Protein AF-A0A251SU57-F1 (afdb_monomer_lite)

InterPro domains:
  IPR014746 Glutamine synthetase/guanido kinase, catalytic domain [SSF55931] (7-94)
  IPR050292 Glutamine Synthetase [PTHR20852] (10-94)

Foldseek 3Di:
DDQDPDVPDPLSCQVVHDDPVRDPPVVLVVVLVVVLVVVVQDPPDDDDDCSVVVSVVVSVVSSVVSCVVVVHDDDPFQDPDDDDDHGDDDDDDDDDDDDDD

Structure (mmCIF, N/CA/C/O backbone):
data_AF-A0A251SU57-F1
#
_entry.id   AF-A0A251SU57-F1
#
loop_
_atom_site.group_PDB
_atom_site.id
_atom_site.type_symbol
_atom_site.label_atom_id
_atom_site.label_alt_id
_atom_site.label_comp_id
_atom_site.label_asym_id
_atom_site.label_entity_id
_atom_site.label_seq_id
_atom_site.pdbx_PDB_ins_code
_atom_site.Cartn_x
_atom_site.Cartn_y
_atom_site.Cartn_z
_atom_site.occupancy
_atom_site.B_iso_or_equiv
_atom_site.auth_seq_id
_atom_site.auth_comp_id
_atom_site.auth_asym_id
_atom_site.auth_atom_id
_atom_site.pdbx_PDB_model_num
ATOM 1 N N . MET A 1 1 ? 5.024 -16.403 14.752 1.00 30.69 1 MET A N 1
ATOM 2 C CA . MET A 1 1 ? 6.102 -16.113 15.722 1.00 30.69 1 MET A CA 1
ATOM 3 C C . MET A 1 1 ? 5.450 -15.528 16.963 1.00 30.69 1 MET A C 1
ATOM 5 O O . MET A 1 1 ? 4.542 -14.723 16.812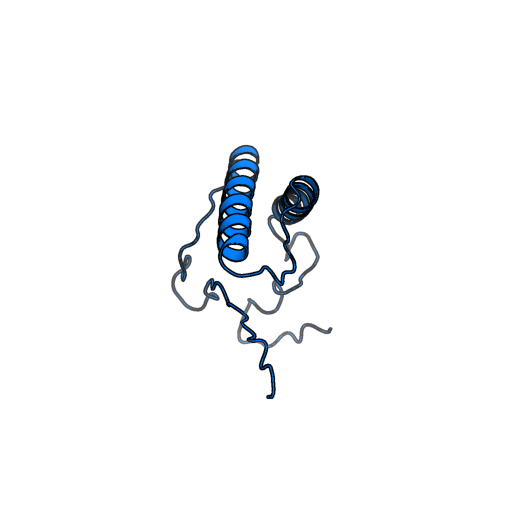 1.00 30.69 1 MET A O 1
ATOM 9 N N . ALA A 1 2 ? 5.798 -16.022 18.151 1.00 29.64 2 ALA A N 1
ATOM 10 C CA . ALA A 1 2 ? 5.129 -15.662 19.399 1.00 29.64 2 ALA A CA 1
ATOM 11 C C . ALA A 1 2 ? 5.280 -14.159 19.695 1.00 29.64 2 ALA A C 1
ATOM 13 O O . ALA A 1 2 ? 6.397 -13.654 19.782 1.00 29.64 2 ALA A O 1
ATOM 14 N N . CYS A 1 3 ? 4.154 -13.456 19.843 1.00 38.38 3 CYS A N 1
ATOM 15 C CA . CYS A 1 3 ? 4.118 -12.111 20.404 1.00 38.38 3 CYS A CA 1
ATOM 16 C C . CYS A 1 3 ? 4.400 -12.237 21.906 1.00 38.38 3 CYS A C 1
ATOM 18 O O . CYS A 1 3 ? 3.528 -12.622 22.688 1.00 38.38 3 CYS A O 1
ATOM 20 N N . TRP A 1 4 ? 5.646 -11.990 22.305 1.00 35.41 4 TRP A N 1
ATOM 21 C CA . TRP A 1 4 ? 5.997 -11.844 23.710 1.00 35.41 4 TRP A CA 1
ATOM 22 C C . TRP A 1 4 ? 5.348 -10.563 24.224 1.00 35.41 4 TRP A C 1
ATOM 24 O O . TRP A 1 4 ? 5.638 -9.472 23.737 1.00 35.41 4 TRP A O 1
ATOM 34 N N . ARG A 1 5 ? 4.443 -10.701 25.195 1.00 40.56 5 ARG A N 1
ATOM 35 C CA . ARG A 1 5 ? 3.742 -9.592 25.847 1.00 40.56 5 ARG A CA 1
ATOM 36 C C . ARG A 1 5 ? 4.731 -8.829 26.735 1.00 40.56 5 ARG A C 1
ATOM 38 O O . ARG A 1 5 ? 4.769 -9.033 27.944 1.00 40.56 5 ARG A O 1
ATOM 45 N N . LEU A 1 6 ? 5.592 -8.015 26.127 1.00 44.06 6 LEU A N 1
ATOM 46 C CA . LEU A 1 6 ? 6.465 -7.103 26.859 1.00 44.06 6 LEU A CA 1
ATOM 47 C C . LEU A 1 6 ? 5.587 -6.022 27.521 1.00 44.06 6 LEU A C 1
ATOM 49 O O . LEU A 1 6 ? 4.752 -5.434 26.838 1.00 44.06 6 LEU A O 1
ATOM 53 N N . PRO A 1 7 ? 5.741 -5.748 28.829 1.00 48.72 7 PRO A N 1
ATOM 54 C CA . PRO A 1 7 ? 4.816 -4.896 29.586 1.00 48.72 7 PRO A CA 1
ATOM 55 C C . PRO A 1 7 ? 4.880 -3.390 29.260 1.00 48.72 7 PRO A C 1
ATOM 57 O O . PRO A 1 7 ? 4.204 -2.611 29.922 1.00 48.72 7 PRO A O 1
ATOM 60 N N . TRP A 1 8 ? 5.660 -2.970 28.257 1.00 46.06 8 TRP A N 1
ATOM 61 C CA . TRP A 1 8 ? 6.034 -1.562 28.052 1.00 46.06 8 TRP A CA 1
ATOM 62 C C . TRP A 1 8 ? 5.549 -0.935 26.738 1.00 46.06 8 TRP A C 1
ATOM 64 O O . TRP A 1 8 ? 5.669 0.273 26.581 1.00 46.06 8 TRP A O 1
ATOM 74 N N . SER A 1 9 ? 4.995 -1.707 25.796 1.00 55.12 9 SER A N 1
ATOM 75 C CA . SER A 1 9 ? 4.363 -1.144 24.594 1.00 55.12 9 SER A CA 1
ATOM 76 C C . SER A 1 9 ? 3.148 -1.971 24.193 1.00 55.12 9 SER A C 1
ATOM 78 O O . SER A 1 9 ? 3.224 -3.186 24.001 1.00 55.12 9 SER A O 1
ATOM 80 N N . THR A 1 10 ? 2.007 -1.297 24.067 1.00 65.81 10 THR A N 1
ATOM 81 C CA . THR A 1 10 ? 0.740 -1.877 23.607 1.00 65.81 10 THR A CA 1
ATOM 82 C C . THR A 1 10 ? 0.762 -2.227 22.116 1.00 65.81 10 THR A C 1
ATOM 84 O O . THR A 1 10 ? -0.163 -2.881 21.637 1.00 65.81 10 THR A O 1
ATOM 87 N N . GLU A 1 11 ? 1.815 -1.852 21.380 1.00 76.56 11 GLU A N 1
ATOM 88 C CA . GLU A 1 11 ? 1.858 -1.961 19.920 1.00 76.56 11 GLU A CA 1
ATOM 89 C C . GLU A 1 11 ? 2.240 -3.349 19.387 1.00 76.56 11 GLU A C 1
ATOM 91 O O . GLU A 1 11 ? 1.917 -3.695 18.249 1.00 76.56 11 GLU A O 1
ATOM 96 N N . GLY A 1 12 ? 2.892 -4.183 20.204 1.00 79.94 12 GLY A N 1
ATOM 97 C CA . GLY A 1 12 ? 3.436 -5.473 19.760 1.00 79.94 12 GLY A CA 1
ATOM 98 C C . GLY A 1 12 ? 2.393 -6.488 19.267 1.00 79.94 12 GLY A C 1
ATOM 99 O O . GLY A 1 12 ? 2.757 -7.487 18.648 1.00 79.94 12 GLY A O 1
ATOM 100 N N . LEU A 1 13 ? 1.103 -6.255 19.531 1.00 84.06 13 LEU A N 1
ATOM 101 C CA . LEU A 1 13 ? 0.000 -7.127 19.112 1.00 84.06 13 LEU A CA 1
ATOM 102 C C . LEU A 1 13 ? -0.503 -6.838 17.689 1.00 84.06 13 LEU A C 1
ATOM 104 O O . LEU A 1 13 ? -1.140 -7.715 17.100 1.00 84.06 13 LEU A O 1
ATOM 108 N N . TYR A 1 14 ? -0.246 -5.640 17.152 1.00 89.12 14 TYR A N 1
ATOM 109 C CA . TYR A 1 14 ? -0.799 -5.202 15.865 1.00 89.12 14 TYR A CA 1
ATOM 110 C C . TYR A 1 14 ? 0.059 -5.645 14.676 1.00 89.12 14 TYR A C 1
ATOM 112 O O . TYR A 1 14 ? -0.473 -5.997 13.622 1.00 89.12 14 TYR A O 1
ATOM 120 N N . TYR A 1 15 ? 1.386 -5.679 14.837 1.00 91.19 15 TYR A N 1
ATOM 121 C CA . TYR A 1 15 ? 2.294 -6.079 13.762 1.00 91.19 15 TYR A CA 1
ATOM 122 C C . TYR A 1 15 ? 2.060 -7.537 13.354 1.00 91.19 15 TYR A C 1
ATOM 124 O O . TYR A 1 15 ? 2.236 -8.458 14.153 1.00 91.19 15 TYR A O 1
ATOM 132 N N . CYS A 1 16 ? 1.651 -7.745 12.099 1.00 90.81 16 CYS A N 1
ATOM 133 C CA . CYS A 1 16 ? 1.251 -9.055 11.573 1.00 90.81 16 CYS A CA 1
ATOM 134 C C . CYS A 1 16 ? 0.173 -9.758 12.430 1.00 90.81 16 CYS A C 1
ATOM 136 O O . CYS A 1 16 ? 0.098 -10.990 12.452 1.00 90.81 16 CYS A O 1
ATOM 138 N N . GLY A 1 17 ? -0.654 -8.985 13.142 1.00 90.50 17 GLY A N 1
ATOM 139 C CA . GLY A 1 17 ? -1.731 -9.491 13.986 1.00 90.50 17 GLY A CA 1
ATOM 140 C C . GLY A 1 17 ? -2.906 -10.063 13.184 1.00 90.50 17 GLY A C 1
ATOM 141 O O . GLY A 1 17 ? -3.185 -9.666 12.050 1.00 90.50 17 GLY A O 1
ATOM 142 N N . ALA A 1 18 ? -3.630 -10.997 13.801 1.00 91.94 18 ALA A N 1
ATOM 143 C CA . ALA A 1 18 ? -4.893 -11.537 13.302 1.00 91.94 18 ALA A CA 1
ATOM 144 C C . ALA A 1 18 ? -5.940 -11.525 14.426 1.00 91.94 18 ALA A C 1
ATOM 146 O O . ALA A 1 18 ? -5.600 -11.771 15.586 1.00 91.94 18 ALA A O 1
ATOM 147 N N . GLY A 1 19 ? -7.196 -11.249 14.069 1.00 91.94 19 GLY A N 1
ATOM 148 C CA . GLY A 1 19 ? -8.305 -11.062 15.010 1.00 91.94 19 GLY A CA 1
ATOM 149 C C . GLY A 1 19 ? -8.920 -9.664 14.911 1.00 91.94 19 GLY A C 1
ATOM 150 O O . GLY A 1 19 ? -8.238 -8.702 14.553 1.00 91.94 19 GLY A O 1
ATOM 151 N N . ALA A 1 20 ? -10.215 -9.561 15.218 1.00 92.00 20 ALA A N 1
ATOM 152 C CA . ALA A 1 20 ? -10.971 -8.305 15.157 1.00 92.00 20 ALA A CA 1
ATOM 153 C C . ALA A 1 20 ? -10.480 -7.252 16.169 1.00 92.00 20 ALA A C 1
ATOM 155 O O . ALA A 1 20 ? -10.720 -6.064 15.993 1.00 92.00 20 ALA A O 1
ATOM 156 N N . ASP A 1 21 ? -9.773 -7.688 17.210 1.00 92.19 21 ASP A N 1
ATOM 157 C CA . ASP A 1 21 ? -9.170 -6.860 18.254 1.00 92.19 21 ASP A CA 1
ATOM 158 C C . ASP A 1 21 ? -7.765 -6.340 17.893 1.00 92.19 21 ASP A C 1
ATOM 160 O O . ASP A 1 21 ? -7.195 -5.552 18.644 1.00 92.19 21 ASP A O 1
ATOM 164 N N . LYS A 1 22 ? -7.187 -6.792 16.768 1.00 90.69 22 LYS A N 1
ATOM 165 C CA . LYS A 1 22 ? -5.780 -6.525 16.401 1.00 90.69 22 LYS A CA 1
ATOM 166 C C . LYS A 1 22 ? -5.564 -6.093 14.951 1.00 90.69 22 LYS A C 1
ATOM 168 O O . LYS A 1 22 ? -4.534 -5.498 14.657 1.00 90.69 22 LYS A O 1
ATOM 173 N N . SER A 1 23 ? -6.471 -6.425 14.031 1.00 92.31 23 SER A N 1
ATOM 174 C CA . SER A 1 23 ? -6.300 -6.202 12.588 1.00 92.31 23 SER A CA 1
ATOM 175 C C . SER A 1 23 ? -7.474 -5.397 12.032 1.00 92.31 23 SER A C 1
ATOM 177 O O . SER A 1 23 ? -8.466 -5.953 11.569 1.00 92.31 23 SER A O 1
ATOM 179 N N . PHE A 1 24 ? -7.346 -4.074 12.087 1.00 93.56 24 PHE A N 1
ATOM 180 C CA . PHE A 1 24 ? -8.342 -3.126 11.583 1.00 93.56 24 PHE A CA 1
ATOM 181 C C . PHE A 1 24 ? -8.101 -2.823 10.093 1.00 93.56 24 PHE A C 1
ATOM 183 O O . PHE A 1 24 ? -6.950 -2.732 9.670 1.00 93.56 24 PHE A O 1
ATOM 190 N N . GLY A 1 25 ? -9.164 -2.686 9.289 1.00 94.12 25 GLY A N 1
ATOM 191 C CA . GLY A 1 25 ? -9.066 -2.306 7.865 1.00 94.12 25 GLY A CA 1
ATOM 192 C C . GLY A 1 25 ? -8.438 -3.360 6.936 1.00 94.12 25 GLY A C 1
ATOM 193 O O . GLY A 1 25 ? -7.881 -3.029 5.885 1.00 94.12 25 GLY A O 1
ATOM 194 N N . ARG A 1 26 ? -8.466 -4.644 7.324 1.00 96.44 26 ARG A N 1
ATOM 195 C CA . ARG A 1 26 ? -7.908 -5.746 6.516 1.00 96.44 26 ARG A CA 1
ATOM 196 C C . ARG A 1 26 ? -8.617 -5.905 5.170 1.00 96.44 26 ARG A C 1
ATOM 198 O O . ARG A 1 26 ? -7.970 -6.225 4.181 1.00 96.44 26 ARG A O 1
ATOM 205 N N . ASP A 1 27 ? -9.918 -5.666 5.135 1.00 95.81 27 ASP A N 1
ATOM 206 C CA . ASP A 1 27 ? -10.739 -5.635 3.926 1.00 95.81 27 ASP A CA 1
ATOM 207 C C . ASP A 1 27 ? -10.218 -4.630 2.888 1.00 95.81 27 ASP A C 1
ATOM 209 O O . ASP A 1 27 ? -10.063 -4.993 1.722 1.00 95.81 27 ASP A O 1
ATOM 213 N N . ILE A 1 28 ? -9.854 -3.419 3.318 1.00 97.12 28 ILE A N 1
ATOM 214 C CA . ILE A 1 28 ? -9.242 -2.389 2.463 1.00 97.12 28 ILE A CA 1
ATOM 215 C C . ILE A 1 28 ? -7.896 -2.879 1.927 1.00 97.12 28 ILE A C 1
ATOM 217 O O . ILE A 1 28 ? -7.626 -2.775 0.731 1.00 97.12 28 ILE A O 1
ATOM 221 N N . SER A 1 29 ? -7.061 -3.453 2.797 1.00 95.56 29 SER A N 1
ATOM 222 C CA . SER A 1 29 ? -5.727 -3.943 2.420 1.00 95.56 29 SER A CA 1
ATOM 223 C C . SER A 1 29 ? -5.802 -5.084 1.399 1.00 95.56 29 SER A C 1
ATOM 225 O O . SER A 1 29 ? -5.092 -5.075 0.390 1.00 95.56 29 SER A O 1
ATOM 227 N N . ASP A 1 30 ? -6.700 -6.045 1.621 1.00 96.88 30 ASP A N 1
ATOM 228 C CA . ASP A 1 30 ? -6.909 -7.188 0.731 1.00 96.88 30 ASP A CA 1
ATOM 229 C C . ASP A 1 30 ? -7.529 -6.754 -0.607 1.00 96.88 30 ASP A C 1
ATOM 231 O O . ASP A 1 30 ? -7.131 -7.253 -1.665 1.00 96.88 30 ASP A O 1
ATOM 235 N N . ALA A 1 31 ? -8.482 -5.816 -0.586 1.00 97.50 31 ALA A N 1
ATOM 236 C CA . ALA A 1 31 ? -9.072 -5.242 -1.794 1.00 97.50 31 ALA A CA 1
ATOM 237 C C . ALA A 1 31 ? -8.031 -4.466 -2.608 1.00 97.50 31 ALA A C 1
ATOM 239 O O . ALA A 1 31 ? -7.934 -4.661 -3.820 1.00 97.50 31 ALA A O 1
ATOM 240 N N . HIS A 1 32 ? -7.208 -3.652 -1.947 1.00 97.81 32 HIS A N 1
ATOM 241 C CA . HIS A 1 32 ? -6.161 -2.870 -2.591 1.00 97.81 32 HIS A CA 1
ATOM 242 C C . HIS A 1 32 ? -5.095 -3.760 -3.237 1.00 97.81 32 HIS A C 1
ATOM 244 O O . HIS A 1 32 ? -4.742 -3.560 -4.399 1.00 97.81 32 HIS A O 1
ATOM 250 N N . CYS A 1 33 ? -4.656 -4.808 -2.536 1.00 96.88 33 CYS A N 1
ATOM 251 C CA . CYS A 1 33 ? -3.727 -5.795 -3.081 1.00 96.88 33 CYS A CA 1
ATOM 252 C C . CYS A 1 33 ? -4.280 -6.444 -4.364 1.00 96.88 33 CYS A C 1
ATOM 254 O O . CYS A 1 33 ? -3.600 -6.483 -5.391 1.00 96.88 33 CYS A O 1
ATOM 256 N N . LYS A 1 34 ? -5.547 -6.882 -4.345 1.00 97.31 34 LYS A N 1
ATOM 257 C CA . LYS A 1 34 ? -6.212 -7.465 -5.524 1.00 97.31 34 LYS A CA 1
ATOM 258 C C . LYS A 1 34 ? -6.378 -6.456 -6.661 1.00 97.31 34 LYS A C 1
ATOM 260 O O . LYS A 1 34 ? -6.141 -6.815 -7.811 1.00 97.31 34 LYS A O 1
ATOM 265 N N . ALA A 1 35 ? -6.759 -5.217 -6.355 1.00 97.31 35 ALA A N 1
ATOM 266 C CA . ALA A 1 35 ? -6.930 -4.157 -7.346 1.00 97.31 35 ALA A CA 1
ATOM 267 C C . ALA A 1 35 ? -5.607 -3.827 -8.051 1.00 97.31 35 ALA A C 1
ATOM 269 O O . ALA A 1 35 ? -5.570 -3.746 -9.276 1.00 97.31 35 ALA A O 1
ATOM 270 N N . CYS A 1 36 ? -4.512 -3.720 -7.298 1.00 97.69 36 CYS A N 1
ATOM 271 C CA . CYS A 1 36 ? -3.184 -3.494 -7.858 1.00 97.69 36 CYS A CA 1
ATOM 272 C C . CYS A 1 36 ? -2.723 -4.654 -8.745 1.00 97.69 36 CYS A C 1
ATOM 274 O O . CYS A 1 36 ? -2.248 -4.415 -9.854 1.00 97.69 36 CYS A O 1
ATOM 276 N N . LEU A 1 37 ? -2.920 -5.902 -8.307 1.00 96.44 37 LEU A N 1
ATOM 277 C CA . LEU A 1 37 ? -2.604 -7.078 -9.123 1.00 96.44 37 LEU A CA 1
ATOM 278 C C . LEU A 1 37 ? -3.422 -7.108 -10.421 1.00 96.44 37 LEU A C 1
ATOM 280 O O . LEU A 1 37 ? -2.872 -7.383 -11.484 1.00 96.44 37 LEU A O 1
ATOM 284 N N . TYR A 1 38 ? -4.715 -6.783 -10.349 1.00 97.19 38 TYR A N 1
ATOM 285 C CA . TYR A 1 38 ? -5.584 -6.703 -11.524 1.00 97.19 38 TYR A CA 1
ATOM 286 C C . TYR A 1 38 ? -5.161 -5.587 -12.492 1.00 97.19 38 TYR A C 1
ATOM 288 O O . TYR A 1 38 ? -5.173 -5.783 -13.704 1.00 97.19 38 TYR A O 1
ATOM 296 N N . ALA A 1 39 ? -4.737 -4.437 -11.966 1.00 96.94 39 ALA A N 1
ATOM 297 C CA . ALA A 1 39 ? -4.250 -3.305 -12.751 1.00 96.94 39 ALA A CA 1
ATOM 298 C C . ALA A 1 39 ? -2.834 -3.510 -13.332 1.00 96.94 39 ALA A C 1
ATOM 300 O O . ALA A 1 39 ? -2.328 -2.625 -14.019 1.00 96.94 39 ALA A O 1
ATOM 301 N N . GLY A 1 40 ? -2.177 -4.644 -13.055 1.00 95.94 40 GLY A N 1
ATOM 302 C CA . GLY A 1 40 ? -0.804 -4.907 -13.496 1.00 95.94 40 GLY A CA 1
ATOM 303 C C . GLY A 1 40 ? 0.255 -4.103 -12.734 1.00 95.94 40 GLY A C 1
ATOM 304 O O . GLY A 1 40 ? 1.373 -3.935 -13.218 1.00 95.94 40 GLY A O 1
ATOM 305 N N . ILE A 1 41 ? -0.075 -3.590 -11.546 1.00 96.69 41 ILE A N 1
ATOM 306 C CA . ILE A 1 41 ? 0.866 -2.860 -10.697 1.00 96.69 41 ILE A CA 1
ATOM 307 C C . ILE A 1 41 ? 1.790 -3.853 -9.991 1.00 96.69 41 ILE A C 1
ATOM 309 O O . ILE A 1 41 ? 1.336 -4.756 -9.284 1.00 96.69 41 ILE A O 1
ATOM 313 N N . ASN A 1 42 ? 3.103 -3.656 -10.129 1.00 93.94 42 ASN A N 1
ATOM 314 C CA . ASN A 1 42 ? 4.091 -4.487 -9.451 1.00 93.94 42 ASN A CA 1
ATOM 315 C C . ASN A 1 42 ? 4.235 -4.102 -7.965 1.00 93.94 42 ASN A C 1
ATOM 317 O O . ASN A 1 42 ? 5.069 -3.275 -7.603 1.00 93.94 42 ASN A O 1
ATOM 321 N N . ILE A 1 43 ? 3.431 -4.723 -7.098 1.00 88.81 43 ILE A N 1
ATOM 322 C CA . ILE A 1 43 ? 3.385 -4.435 -5.651 1.00 88.81 43 ILE A CA 1
ATOM 323 C C . ILE A 1 43 ? 4.556 -5.003 -4.830 1.00 88.81 43 ILE A C 1
ATOM 325 O O . ILE A 1 43 ? 4.780 -4.553 -3.711 1.00 88.81 43 ILE A O 1
ATOM 329 N N . ILE A 1 44 ? 5.295 -5.992 -5.347 1.00 83.12 44 ILE A N 1
ATOM 330 C CA . ILE A 1 44 ? 6.431 -6.623 -4.639 1.00 83.12 44 ILE A CA 1
ATOM 331 C C . ILE A 1 44 ? 7.754 -5.931 -5.013 1.00 83.12 44 ILE A C 1
ATOM 333 O O . ILE A 1 44 ? 8.735 -6.002 -4.269 1.00 83.12 44 ILE A O 1
ATOM 337 N N . GLY A 1 45 ? 7.785 -5.250 -6.164 1.00 88.00 45 GLY A N 1
ATOM 338 C CA . GLY A 1 45 ? 9.028 -4.868 -6.819 1.00 88.00 45 GLY A CA 1
ATOM 339 C C . GLY A 1 45 ? 9.836 -6.100 -7.267 1.00 88.00 45 GLY A C 1
ATOM 340 O O . GLY A 1 45 ? 9.395 -7.242 -7.116 1.00 88.00 45 GLY A O 1
ATOM 341 N N . PRO A 1 46 ? 11.040 -5.903 -7.827 1.00 92.75 46 PRO A N 1
ATOM 342 C CA . PRO A 1 46 ? 11.645 -4.624 -8.195 1.00 92.75 46 PRO A CA 1
ATOM 343 C C 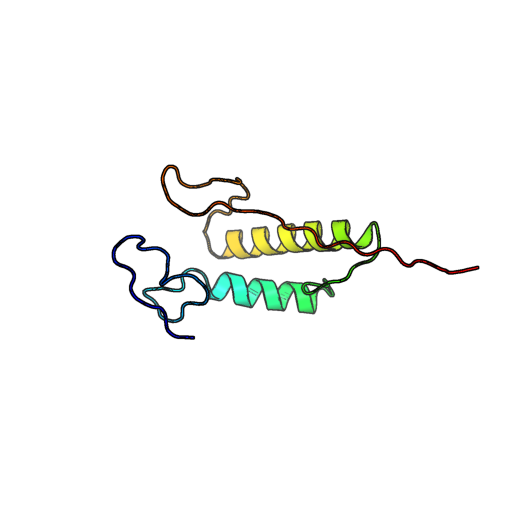. PRO A 1 46 ? 11.017 -4.026 -9.464 1.00 92.75 46 PRO A C 1
ATOM 345 O O . PRO A 1 46 ? 10.620 -4.760 -10.365 1.00 92.75 46 PRO A O 1
ATOM 348 N N . SER A 1 47 ? 11.006 -2.697 -9.551 1.00 93.62 47 SER A N 1
ATOM 349 C CA . SER A 1 47 ? 10.641 -1.939 -10.758 1.00 93.62 47 SER A CA 1
ATOM 350 C C . SER A 1 47 ? 11.850 -1.126 -11.230 1.00 93.62 47 SER A C 1
ATOM 352 O O . SER A 1 47 ? 12.700 -0.760 -10.411 1.00 93.62 47 SER A O 1
ATOM 354 N N . VAL A 1 48 ? 11.977 -0.885 -12.537 1.00 94.00 48 VAL A N 1
ATOM 355 C CA . VAL A 1 48 ? 13.192 -0.293 -13.122 1.00 94.00 48 VAL A CA 1
ATOM 356 C C . VAL A 1 48 ? 12.991 1.194 -13.392 1.00 94.00 48 VAL A C 1
ATOM 358 O O . VAL A 1 48 ? 12.103 1.592 -14.137 1.00 94.00 48 VAL A O 1
ATOM 361 N N . GLY A 1 49 ? 13.863 2.028 -12.821 1.00 92.94 49 GLY A N 1
ATOM 362 C CA . GLY A 1 49 ? 13.891 3.461 -13.110 1.00 92.94 49 GLY A CA 1
ATOM 363 C C . GLY A 1 49 ? 12.550 4.145 -12.828 1.00 92.94 49 GLY A C 1
ATOM 364 O O . GLY A 1 49 ? 12.029 4.054 -11.719 1.00 92.94 49 GLY A O 1
ATOM 365 N N . ILE A 1 50 ? 12.012 4.837 -13.836 1.00 95.44 50 ILE A N 1
ATOM 366 C CA . ILE A 1 50 ? 10.791 5.646 -13.711 1.00 95.44 50 ILE A CA 1
ATOM 367 C C . ILE A 1 50 ? 9.541 4.813 -13.402 1.00 95.44 50 ILE A C 1
ATOM 369 O O . ILE A 1 50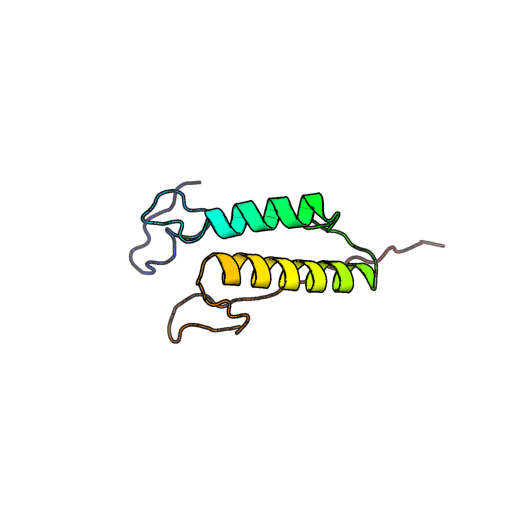 ? 8.684 5.271 -12.650 1.00 95.44 50 ILE A O 1
ATOM 373 N N . GLU A 1 51 ? 9.488 3.557 -13.855 1.00 95.69 51 GLU A N 1
ATOM 374 C CA . GLU A 1 51 ? 8.331 2.679 -13.642 1.00 95.69 51 GLU A CA 1
ATOM 375 C C . GLU A 1 51 ? 8.051 2.447 -12.152 1.00 95.69 51 GLU A C 1
ATOM 377 O O . GLU A 1 51 ? 6.906 2.257 -11.746 1.00 95.69 51 GLU A O 1
ATOM 382 N N . ALA A 1 52 ? 9.086 2.492 -11.302 1.00 94.50 52 ALA A N 1
ATOM 383 C CA . ALA A 1 52 ? 8.907 2.401 -9.855 1.00 94.50 52 ALA A CA 1
ATOM 384 C C . ALA A 1 52 ? 8.006 3.526 -9.323 1.00 94.50 52 ALA A C 1
ATOM 386 O O . ALA A 1 52 ? 7.139 3.282 -8.485 1.00 94.50 52 ALA A O 1
ATOM 387 N N . GLN A 1 53 ? 8.182 4.744 -9.837 1.00 94.31 53 GLN A N 1
ATOM 388 C CA . GLN A 1 53 ? 7.390 5.903 -9.446 1.00 94.31 53 GLN A CA 1
ATOM 389 C C . GLN A 1 53 ? 5.960 5.814 -9.991 1.00 94.31 53 GLN A C 1
ATOM 391 O O . GLN A 1 53 ? 5.018 6.121 -9.256 1.00 94.31 53 GLN A O 1
ATOM 396 N N . ASP A 1 54 ? 5.803 5.352 -11.233 1.00 96.44 54 ASP A N 1
ATOM 397 C CA . ASP A 1 54 ? 4.500 5.182 -11.886 1.00 96.44 54 ASP A CA 1
ATOM 398 C C . ASP A 1 54 ? 3.635 4.169 -11.126 1.00 96.44 54 ASP A C 1
ATOM 400 O O . ASP A 1 54 ? 2.498 4.462 -10.749 1.00 96.44 54 ASP A O 1
ATOM 404 N N . HIS A 1 55 ? 4.204 3.006 -10.791 1.00 97.19 55 HIS A N 1
ATOM 405 C CA . HIS A 1 55 ? 3.518 1.990 -9.997 1.00 97.19 55 HIS A CA 1
ATOM 406 C C . HIS A 1 55 ? 3.094 2.507 -8.616 1.00 97.19 55 HIS A C 1
ATOM 408 O O . HIS A 1 55 ? 1.966 2.245 -8.196 1.00 97.19 55 HIS A O 1
ATOM 414 N N . ILE A 1 56 ? 3.957 3.256 -7.917 1.00 95.50 56 ILE A N 1
ATOM 415 C CA . ILE A 1 56 ? 3.644 3.796 -6.583 1.00 95.50 56 ILE A CA 1
ATOM 416 C C . ILE A 1 56 ? 2.501 4.815 -6.652 1.00 95.50 56 ILE A C 1
ATOM 418 O O . ILE A 1 56 ? 1.595 4.764 -5.818 1.00 95.50 56 ILE A O 1
ATOM 422 N N . TRP A 1 57 ? 2.507 5.732 -7.623 1.00 96.19 57 TRP A N 1
ATOM 423 C CA . TRP A 1 57 ? 1.433 6.723 -7.756 1.00 96.19 57 TRP A CA 1
ATOM 424 C C . TRP A 1 57 ? 0.104 6.093 -8.155 1.00 96.19 57 TRP A C 1
ATOM 426 O O . TRP A 1 57 ? -0.921 6.415 -7.553 1.00 96.19 57 TRP A O 1
ATOM 436 N N . CYS A 1 58 ? 0.110 5.158 -9.106 1.00 97.06 58 CYS A N 1
ATOM 437 C CA . CYS A 1 58 ? -1.099 4.427 -9.470 1.00 97.06 58 CYS A CA 1
ATOM 438 C C . CYS A 1 58 ? -1.639 3.603 -8.291 1.00 97.06 58 CYS A C 1
ATOM 440 O O . CYS A 1 58 ? -2.848 3.589 -8.065 1.00 97.06 58 CYS A O 1
ATOM 442 N N . ALA A 1 59 ? -0.766 2.970 -7.498 1.00 97.31 59 ALA A N 1
ATOM 443 C CA . ALA A 1 59 ? -1.183 2.261 -6.290 1.00 97.31 59 ALA A CA 1
ATOM 444 C C . ALA A 1 59 ? -1.836 3.219 -5.282 1.00 97.31 59 ALA A C 1
ATOM 446 O O . ALA A 1 59 ? -2.928 2.946 -4.795 1.00 97.31 59 ALA A O 1
ATOM 447 N N . ARG A 1 60 ? -1.234 4.383 -5.013 1.00 96.69 60 ARG A N 1
ATOM 448 C CA . ARG A 1 60 ? -1.826 5.383 -4.104 1.00 96.69 60 ARG A CA 1
ATOM 449 C C . ARG A 1 60 ? -3.208 5.835 -4.563 1.00 96.69 60 ARG A C 1
ATOM 451 O O . ARG A 1 60 ? -4.130 5.853 -3.756 1.00 96.69 60 ARG A O 1
ATOM 458 N N . TYR A 1 61 ? -3.364 6.104 -5.855 1.00 97.06 61 TYR A N 1
ATOM 459 C CA . TYR A 1 61 ? -4.650 6.489 -6.426 1.00 97.06 61 TYR A CA 1
ATOM 460 C C . TYR A 1 61 ? -5.726 5.409 -6.226 1.00 97.06 61 TYR A C 1
ATOM 462 O O . TYR A 1 61 ? -6.839 5.703 -5.791 1.00 97.06 61 TYR A O 1
ATOM 470 N N . LEU A 1 62 ? -5.393 4.138 -6.481 1.0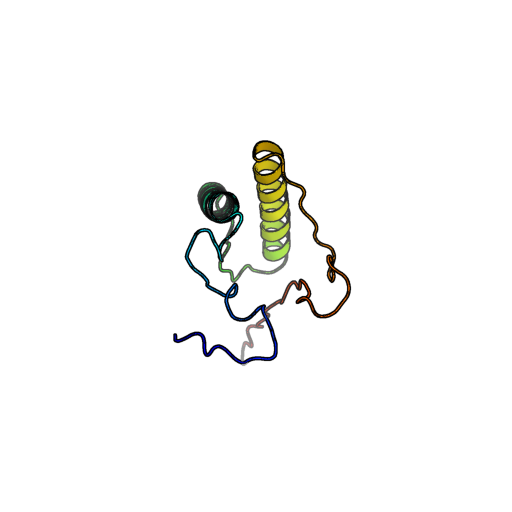0 97.50 62 LEU A N 1
ATOM 471 C CA . LEU A 1 62 ? -6.325 3.033 -6.241 1.00 97.50 62 LEU A CA 1
ATOM 472 C C . LEU A 1 62 ? -6.650 2.857 -4.752 1.00 97.50 62 LEU A C 1
ATOM 474 O O . LEU A 1 62 ? -7.781 2.512 -4.417 1.00 97.50 62 LEU A O 1
ATOM 478 N N . LEU A 1 63 ? -5.679 3.070 -3.862 1.00 97.19 63 LEU A N 1
ATOM 479 C CA . LEU A 1 63 ? -5.898 3.002 -2.418 1.00 97.19 63 LEU A CA 1
ATOM 480 C C . LEU A 1 63 ? -6.878 4.085 -1.958 1.00 97.19 63 LEU A C 1
ATOM 482 O O . LEU A 1 63 ? -7.826 3.770 -1.243 1.00 97.19 63 LEU 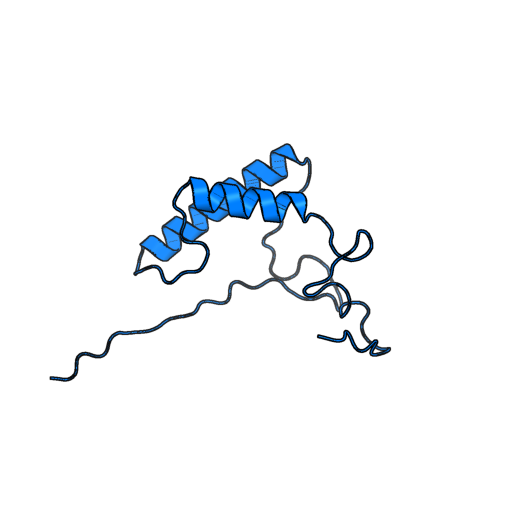A O 1
ATOM 486 N N . GLU A 1 64 ? -6.679 5.329 -2.395 1.00 96.94 64 GLU A N 1
ATOM 487 C CA . GLU A 1 64 ? -7.576 6.449 -2.092 1.00 96.94 64 GLU A CA 1
ATOM 488 C C . GLU A 1 64 ? -9.001 6.175 -2.583 1.00 96.94 64 GLU A C 1
ATOM 490 O O . GLU A 1 64 ? -9.944 6.350 -1.814 1.00 96.94 64 GLU A O 1
ATOM 495 N N . GLY A 1 65 ? -9.166 5.638 -3.797 1.00 96.81 65 GLY A N 1
ATOM 496 C CA . GLY A 1 65 ? -10.488 5.277 -4.320 1.00 96.81 65 GLY A CA 1
ATOM 497 C C . GLY A 1 65 ? -11.194 4.171 -3.522 1.00 96.81 65 GLY A C 1
ATOM 498 O O . GLY A 1 65 ? -12.405 4.229 -3.314 1.00 96.81 65 GLY A O 1
ATOM 499 N N . ILE A 1 66 ? -10.460 3.165 -3.033 1.00 97.50 66 ILE A N 1
ATOM 500 C CA . ILE A 1 66 ? -11.032 2.102 -2.181 1.00 97.50 66 ILE A CA 1
ATOM 501 C C . ILE A 1 66 ? -11.422 2.660 -0.807 1.00 97.50 66 ILE A C 1
ATOM 503 O O . ILE A 1 66 ? -12.469 2.314 -0.262 1.00 97.50 66 ILE A O 1
ATOM 507 N N . ILE A 1 67 ? -10.588 3.533 -0.248 1.00 96.25 67 ILE A N 1
ATOM 508 C CA . ILE A 1 67 ? -10.818 4.190 1.043 1.00 96.25 67 ILE A CA 1
ATOM 509 C C . ILE A 1 67 ? -12.030 5.125 0.975 1.00 96.25 67 ILE A C 1
ATOM 511 O O . ILE A 1 67 ? -12.845 5.121 1.899 1.00 96.25 67 ILE A O 1
ATOM 515 N N . GLU A 1 68 ? -12.203 5.849 -0.134 1.00 96.69 68 GLU A N 1
ATOM 516 C CA . GLU A 1 68 ? -13.386 6.675 -0.393 1.00 96.69 68 GLU A CA 1
ATOM 517 C C . GLU A 1 68 ? -14.670 5.831 -0.358 1.00 96.69 68 GLU A C 1
ATOM 519 O O . GLU A 1 68 ? -15.628 6.183 0.331 1.00 96.69 68 GLU A O 1
ATOM 524 N N . GLN A 1 69 ? -14.672 4.666 -1.014 1.00 96.50 69 GLN A N 1
ATOM 525 C CA . GLN A 1 69 ? -15.812 3.738 -0.996 1.00 96.50 69 GLN A CA 1
ATOM 526 C C . GLN A 1 69 ? -16.083 3.144 0.393 1.00 96.50 69 GLN A C 1
ATOM 528 O O . GLN A 1 69 ? -17.234 2.867 0.732 1.00 96.50 69 GLN A O 1
ATOM 533 N N . ALA A 1 70 ? -15.039 2.952 1.199 1.00 95.75 70 ALA A N 1
ATOM 534 C CA . ALA A 1 70 ? -15.145 2.458 2.569 1.00 95.75 70 ALA A CA 1
ATOM 535 C C . ALA A 1 70 ? -15.543 3.549 3.586 1.00 95.75 70 ALA A C 1
ATOM 537 O O . ALA A 1 70 ? -15.800 3.230 4.748 1.00 95.75 70 ALA A O 1
ATOM 538 N N . GLY A 1 71 ? -15.607 4.824 3.178 1.00 95.69 71 GLY A N 1
ATOM 539 C CA . GLY A 1 71 ? -15.976 5.940 4.054 1.00 95.69 71 GLY A CA 1
ATOM 540 C C . GLY A 1 71 ? -14.939 6.244 5.141 1.00 95.69 71 GLY A C 1
ATOM 541 O O . GLY A 1 71 ? -15.292 6.750 6.206 1.00 95.69 71 GLY A O 1
ATOM 542 N N . VAL A 1 72 ? -13.670 5.913 4.894 1.00 95.50 72 VAL A N 1
ATOM 543 C CA . VAL A 1 72 ? -12.544 6.174 5.804 1.00 95.50 72 VAL A CA 1
ATOM 544 C C . VAL A 1 72 ? -11.632 7.267 5.244 1.00 95.50 72 VAL A C 1
ATOM 546 O O . VAL A 1 72 ? -11.743 7.655 4.086 1.00 95.50 72 VAL A O 1
ATOM 549 N N . VAL A 1 73 ? -10.728 7.793 6.072 1.00 94.50 73 VAL A N 1
ATOM 550 C CA . VAL A 1 73 ? -9.761 8.825 5.669 1.00 94.50 73 VAL A CA 1
ATOM 551 C C . VAL A 1 73 ? -8.361 8.219 5.620 1.00 94.50 73 VAL A C 1
ATOM 553 O O . VAL A 1 73 ? -7.917 7.606 6.591 1.00 94.50 73 VAL A O 1
ATOM 556 N N . LEU A 1 74 ? -7.660 8.409 4.500 1.00 94.75 74 LEU A N 1
ATOM 557 C CA . LEU A 1 74 ? -6.243 8.072 4.358 1.00 94.75 74 LEU A CA 1
ATOM 558 C C . LEU A 1 74 ? -5.373 9.248 4.807 1.00 94.75 74 LEU A C 1
ATOM 560 O O . LEU A 1 74 ? -5.644 10.395 4.465 1.00 94.75 74 LEU A O 1
ATOM 564 N N . THR A 1 75 ? -4.275 8.953 5.498 1.00 94.50 75 THR A N 1
ATOM 565 C CA . THR A 1 75 ? -3.189 9.908 5.733 1.00 94.50 75 THR A CA 1
ATOM 566 C C . THR A 1 75 ? -1.857 9.287 5.330 1.00 94.50 75 THR A C 1
ATOM 568 O O . THR A 1 75 ? -1.591 8.122 5.623 1.00 94.50 75 THR A O 1
ATOM 571 N N . LEU A 1 76 ? -1.029 10.070 4.637 1.00 95.19 76 LEU A N 1
ATOM 572 C CA . LEU A 1 76 ? 0.363 9.739 4.310 1.00 95.19 76 LEU A CA 1
ATOM 573 C C . LEU A 1 76 ? 1.348 10.567 5.151 1.00 95.19 76 LEU A C 1
ATOM 575 O O . LEU A 1 76 ? 2.526 10.665 4.806 1.00 95.19 76 LEU A O 1
ATOM 579 N N . ASP A 1 77 ? 0.860 11.188 6.228 1.00 95.62 77 ASP A N 1
ATOM 580 C CA . ASP A 1 77 ? 1.694 11.914 7.177 1.00 95.62 77 ASP A CA 1
ATOM 581 C C . ASP A 1 77 ? 2.693 10.949 7.851 1.00 95.62 77 ASP A C 1
ATOM 583 O O . ASP A 1 77 ? 2.302 9.847 8.253 1.00 95.62 77 ASP A O 1
ATOM 587 N N . PRO A 1 78 ? 3.983 11.312 7.977 1.00 93.31 78 PRO A N 1
ATOM 588 C CA . PRO A 1 78 ? 4.986 10.439 8.586 1.00 93.31 78 PRO A CA 1
ATOM 589 C C . PRO A 1 78 ? 4.722 10.148 10.073 1.00 93.31 78 PRO A C 1
ATOM 591 O O . PRO A 1 78 ? 5.259 9.173 10.611 1.00 93.31 78 PRO A O 1
ATOM 594 N N . LYS A 1 79 ? 3.911 10.964 10.753 1.00 93.56 79 LYS A N 1
ATOM 595 C CA . LYS A 1 79 ? 3.554 10.829 12.167 1.00 93.56 79 LYS A CA 1
ATOM 596 C C . LYS A 1 79 ? 2.089 11.258 12.390 1.00 93.56 79 LYS A C 1
ATOM 598 O O . LYS A 1 79 ? 1.828 12.323 12.943 1.00 93.56 79 LYS A O 1
ATOM 603 N N . PRO A 1 80 ? 1.113 10.404 12.036 1.00 89.69 80 PRO A N 1
ATOM 604 C CA . PRO A 1 80 ? -0.304 10.769 12.082 1.00 89.69 80 PRO A CA 1
ATOM 605 C C . PRO A 1 80 ? -0.882 10.866 13.503 1.00 89.69 80 PRO A C 1
ATOM 607 O O . PRO A 1 80 ? -1.940 11.460 13.693 1.00 89.69 80 PRO A O 1
ATOM 610 N N . ILE A 1 81 ? -0.224 10.258 14.495 1.00 88.56 81 ILE A N 1
ATOM 611 C CA . ILE A 1 81 ? -0.628 10.278 15.905 1.00 88.56 81 ILE A CA 1
ATOM 612 C C . ILE A 1 81 ? 0.568 10.759 16.726 1.00 88.56 81 ILE A C 1
ATOM 614 O O . ILE A 1 81 ? 1.669 10.218 16.605 1.00 88.56 81 ILE A O 1
ATOM 618 N N . GLU A 1 82 ? 0.355 11.775 17.559 1.00 86.94 82 GLU A N 1
ATOM 619 C CA . GLU A 1 82 ? 1.371 12.286 18.481 1.00 86.94 82 GLU A CA 1
ATOM 620 C C . GLU A 1 82 ? 1.709 11.269 19.590 1.00 86.94 82 GLU A C 1
ATOM 622 O O . GLU A 1 82 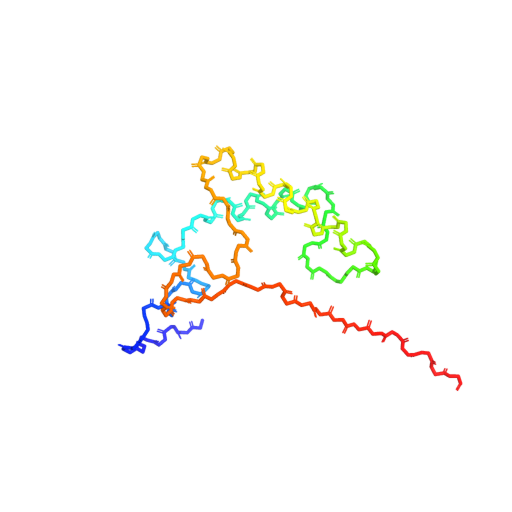? 0.914 10.394 19.933 1.00 86.94 82 GLU A O 1
ATOM 627 N N . GLY A 1 83 ? 2.901 11.390 20.182 1.00 84.75 83 GLY A N 1
ATOM 628 C CA . GLY A 1 83 ? 3.372 10.506 21.255 1.00 84.75 83 GLY A CA 1
ATOM 629 C C . GLY A 1 83 ? 4.111 9.260 20.756 1.00 84.75 83 GLY A C 1
ATOM 630 O O . GLY A 1 83 ? 4.776 9.290 19.716 1.00 84.75 83 GLY A O 1
ATOM 631 N N . ASP A 1 84 ? 4.011 8.166 21.511 1.00 84.69 84 ASP A N 1
ATOM 632 C CA . ASP A 1 84 ? 4.861 6.971 21.361 1.00 84.69 84 ASP A CA 1
ATOM 633 C C . ASP A 1 84 ? 4.417 5.997 20.257 1.00 84.69 84 ASP A C 1
ATOM 635 O O . ASP A 1 84 ? 5.018 4.939 20.098 1.00 84.69 84 ASP A O 1
ATOM 639 N N . GLY A 1 85 ? 3.385 6.332 19.476 1.00 81.06 85 GLY A N 1
ATOM 640 C CA . GLY A 1 85 ? 2.938 5.487 18.365 1.00 81.06 85 GLY A CA 1
ATOM 641 C C . GLY A 1 85 ? 3.976 5.384 17.241 1.00 81.06 85 GLY A C 1
ATOM 642 O O . GLY A 1 85 ? 4.723 6.333 16.990 1.00 81.06 85 GLY A O 1
ATOM 643 N N . ASN A 1 86 ? 4.021 4.272 16.513 1.00 88.31 86 ASN A N 1
ATOM 644 C CA . ASN A 1 86 ? 4.925 4.137 15.363 1.00 88.31 86 ASN A CA 1
ATOM 645 C C . ASN A 1 86 ? 4.648 5.182 14.262 1.00 88.31 86 ASN A C 1
ATOM 647 O O . ASN A 1 86 ? 3.510 5.582 14.023 1.00 88.31 86 ASN A O 1
ATOM 651 N N . GLY A 1 87 ? 5.709 5.618 13.575 1.00 90.94 87 GLY A N 1
ATOM 652 C CA . GLY A 1 87 ? 5.607 6.466 12.383 1.00 90.94 87 GLY A CA 1
ATOM 653 C C . GLY A 1 87 ? 5.362 5.664 11.100 1.00 90.94 87 GLY A C 1
ATOM 654 O O . GLY A 1 87 ? 5.516 4.441 11.077 1.00 90.94 87 GLY A O 1
ATOM 655 N N . ALA A 1 88 ? 5.031 6.365 10.017 1.00 92.06 88 ALA A N 1
ATOM 656 C CA . ALA A 1 88 ? 4.883 5.805 8.676 1.00 92.06 88 ALA A CA 1
ATOM 657 C C . ALA A 1 88 ? 6.070 6.212 7.785 1.00 92.06 88 ALA A C 1
ATOM 659 O O . ALA A 1 88 ? 6.481 7.371 7.759 1.00 92.06 88 ALA A O 1
ATOM 660 N N . GLY A 1 89 ? 6.630 5.255 7.040 1.00 93.62 89 GLY A N 1
ATOM 661 C CA . GLY A 1 89 ? 7.784 5.475 6.168 1.00 93.62 89 GLY A CA 1
ATOM 662 C C . GLY A 1 89 ? 7.645 4.767 4.823 1.00 93.62 89 GLY A C 1
ATOM 663 O O . GLY A 1 89 ? 6.911 3.791 4.692 1.00 93.62 89 GLY A O 1
ATOM 664 N N . CYS A 1 90 ? 8.380 5.246 3.819 1.00 94.25 90 CYS A N 1
ATOM 665 C CA . CYS A 1 90 ? 8.430 4.663 2.477 1.00 94.25 90 CYS A CA 1
ATOM 666 C C . CYS A 1 90 ? 9.850 4.155 2.190 1.00 94.25 90 CYS A C 1
ATOM 668 O O . CYS A 1 90 ? 10.611 4.760 1.431 1.00 94.25 90 CYS A O 1
ATOM 670 N N . HIS A 1 91 ? 10.240 3.072 2.870 1.00 95.62 91 HIS A N 1
ATOM 671 C CA . HIS A 1 91 ? 11.565 2.476 2.696 1.00 95.62 91 HIS A CA 1
ATOM 672 C C . HIS A 1 91 ? 11.797 2.113 1.224 1.00 95.62 91 HIS A C 1
ATOM 674 O O . HIS A 1 91 ? 10.976 1.439 0.609 1.00 95.62 91 HIS A O 1
ATOM 680 N N . THR A 1 92 ? 12.913 2.584 0.661 1.00 92.94 92 THR A N 1
ATOM 681 C CA . THR A 1 92 ? 13.231 2.431 -0.764 1.00 92.94 92 THR A CA 1
ATOM 682 C C . THR A 1 92 ? 14.468 1.556 -0.929 1.00 92.94 92 THR A C 1
ATOM 684 O O . THR A 1 92 ? 15.580 1.957 -0.584 1.00 92.94 92 THR A O 1
ATOM 687 N N . ASN A 1 93 ? 14.279 0.349 -1.458 1.00 94.31 93 ASN A N 1
ATOM 688 C CA . ASN A 1 93 ? 15.368 -0.566 -1.790 1.00 94.31 93 ASN A CA 1
ATOM 689 C C . ASN A 1 93 ? 15.933 -0.222 -3.180 1.00 94.31 93 ASN A C 1
ATOM 691 O O . ASN A 1 93 ? 15.173 -0.053 -4.130 1.00 94.31 93 ASN A O 1
ATOM 695 N N . CYS A 1 94 ? 17.260 -0.162 -3.327 1.00 91.44 94 CYS A N 1
ATOM 696 C CA . CYS A 1 94 ? 17.928 0.131 -4.599 1.00 91.44 94 CYS A CA 1
ATOM 697 C C . CYS A 1 94 ? 19.096 -0.834 -4.843 1.00 91.44 94 CYS A C 1
ATOM 699 O O . CYS A 1 94 ? 19.792 -1.232 -3.907 1.00 91.44 94 CYS A O 1
ATOM 701 N N . ARG A 1 95 ? 19.308 -1.216 -6.107 1.00 90.62 95 ARG A N 1
ATOM 702 C CA . ARG A 1 95 ? 20.432 -2.044 -6.564 1.00 90.62 95 ARG A CA 1
ATOM 703 C C . ARG A 1 95 ? 20.879 -1.593 -7.951 1.00 90.62 95 ARG A C 1
ATOM 705 O O . ARG A 1 95 ? 20.039 -1.361 -8.815 1.00 90.62 95 ARG A O 1
ATOM 712 N N . TYR A 1 96 ? 22.189 -1.526 -8.165 1.00 89.88 96 TYR A N 1
ATOM 713 C CA . TYR A 1 96 ? 22.795 -1.198 -9.456 1.00 89.88 96 TYR A CA 1
ATOM 714 C C . TYR A 1 96 ? 23.412 -2.453 -10.069 1.00 89.88 96 TYR A C 1
ATOM 716 O O . TYR A 1 96 ? 23.980 -3.282 -9.355 1.00 89.88 96 TYR A O 1
ATOM 724 N N . LEU A 1 97 ? 23.310 -2.598 -11.390 1.00 88.00 97 LEU A N 1
ATOM 725 C CA . LEU A 1 97 ? 24.059 -3.622 -12.109 1.00 88.00 97 LEU A CA 1
ATOM 726 C C . LEU A 1 97 ? 25.478 -3.103 -12.346 1.00 88.00 97 LEU A C 1
ATOM 728 O O . LEU A 1 97 ? 25.662 -2.104 -13.036 1.00 88.00 97 LEU A O 1
ATOM 732 N N . VAL A 1 98 ? 26.472 -3.786 -11.785 1.00 82.31 98 VAL A N 1
ATOM 733 C CA . VAL A 1 98 ? 27.881 -3.533 -12.099 1.00 82.31 98 VAL A CA 1
ATOM 734 C C . VAL A 1 98 ? 28.282 -4.493 -13.210 1.00 82.31 98 VAL A C 1
ATOM 736 O O . VAL A 1 98 ? 28.316 -5.704 -12.999 1.00 82.31 98 VAL A O 1
ATOM 739 N N . ILE A 1 99 ? 28.558 -3.955 -14.397 1.00 79.31 99 ILE A N 1
ATOM 740 C CA . ILE A 1 99 ? 29.146 -4.717 -15.500 1.00 79.31 99 ILE A CA 1
ATOM 741 C C . ILE A 1 99 ? 30.662 -4.593 -15.341 1.00 79.31 99 ILE A C 1
ATOM 743 O O . ILE A 1 99 ? 31.204 -3.494 -15.446 1.00 79.31 99 ILE A O 1
ATOM 747 N N . ALA A 1 100 ? 31.327 -5.698 -15.001 1.00 71.69 100 ALA A N 1
ATOM 748 C CA . ALA A 1 100 ? 32.783 -5.758 -14.997 1.00 71.69 100 ALA A CA 1
ATOM 749 C C . ALA A 1 100 ? 33.267 -5.809 -16.453 1.00 71.69 100 ALA A C 1
ATOM 751 O O . ALA A 1 100 ? 32.776 -6.633 -17.227 1.00 71.69 100 ALA A O 1
ATOM 752 N N . TYR A 1 101 ? 34.174 -4.900 -16.805 1.00 63.91 101 TYR A N 1
ATOM 753 C CA . TYR A 1 101 ? 34.869 -4.880 -18.093 1.00 63.91 101 TYR A CA 1
ATOM 754 C C . TYR A 1 101 ? 36.101 -5.781 -18.043 1.00 63.91 101 TYR A C 1
ATOM 756 O O . TYR A 1 101 ? 36.749 -5.808 -16.970 1.00 63.91 101 TYR A O 1
#

Organism: Helianthus annuus (NCBI:txid4232)

Radius of gyration: 17.31 Å; chains: 1; bounding box: 51×28×48 Å

Sequence (101 aa):
MACWRLPWSTEGLYYCGAGADKSFGRDISDAHCKACLYAGINIIGPSVGIEAQDHIWCARYLLEGIIEQAGVVLTLDPKPIEGDGNGAGCHTNCRYLVIAY

Secondary structure (DSSP, 8-state):
------TT-GGGGTTT--STTT-TTHHHHHHHHHHHHHTT--SS----TTHHHHHHHHHHHHHHHHHHHHT------S-SS-SSSPP--------------

pLDDT: mean 87.57, std 16.03, range [29.64, 97.81]